Protein AF-A0A4P5UC62-F1 (afdb_monomer)

Structure (mmCIF, N/CA/C/O backbone):
data_AF-A0A4P5UC62-F1
#
_entry.id   AF-A0A4P5UC62-F1
#
loop_
_atom_site.group_PDB
_atom_site.id
_atom_site.type_symbol
_atom_site.label_atom_id
_atom_site.label_alt_id
_atom_site.label_comp_id
_atom_site.label_asym_id
_atom_site.label_entity_id
_atom_site.label_seq_id
_atom_site.pdbx_PDB_ins_code
_atom_site.Cartn_x
_atom_site.Cartn_y
_atom_site.Cartn_z
_atom_site.occupancy
_atom_site.B_iso_or_equiv
_atom_site.auth_seq_id
_atom_site.auth_comp_id
_atom_site.auth_asym_id
_atom_site.auth_atom_id
_atom_site.pdbx_PDB_model_num
ATOM 1 N N . MET A 1 1 ? 13.687 5.022 -3.974 1.00 58.12 1 MET A N 1
ATOM 2 C CA . MET A 1 1 ? 13.117 5.416 -2.678 1.00 58.12 1 MET A CA 1
ATOM 3 C C . MET A 1 1 ? 11.630 5.125 -2.526 1.00 58.12 1 MET A C 1
ATOM 5 O O . MET A 1 1 ? 11.238 4.944 -1.389 1.00 58.12 1 MET A O 1
ATOM 9 N N . GLN A 1 2 ? 10.800 5.050 -3.577 1.00 78.88 2 GLN A N 1
ATOM 10 C CA . GLN A 1 2 ? 9.339 4.917 -3.396 1.00 78.88 2 GLN A CA 1
ATOM 11 C C . GLN A 1 2 ? 8.922 3.698 -2.528 1.00 78.88 2 GLN A C 1
ATOM 13 O O . GLN A 1 2 ? 8.425 3.888 -1.423 1.00 78.88 2 GLN A O 1
ATOM 18 N N . HIS A 1 3 ? 9.217 2.459 -2.943 1.00 89.88 3 HIS A N 1
ATOM 19 C CA . HIS A 1 3 ? 8.937 1.266 -2.122 1.00 89.88 3 HIS A CA 1
ATOM 20 C C . HIS A 1 3 ? 9.873 1.129 -0.907 1.00 89.88 3 HIS A C 1
ATOM 22 O O . HIS A 1 3 ? 9.496 0.519 0.084 1.00 89.88 3 HIS A O 1
ATOM 28 N N . THR A 1 4 ? 11.064 1.740 -0.932 1.00 92.12 4 THR A N 1
ATOM 29 C CA . THR A 1 4 ? 11.951 1.825 0.245 1.00 92.12 4 THR A CA 1
ATOM 30 C C . THR A 1 4 ? 11.260 2.540 1.407 1.00 92.12 4 THR A C 1
ATOM 32 O O . THR A 1 4 ? 11.221 2.009 2.509 1.00 92.12 4 THR A O 1
ATOM 35 N N . GLY A 1 5 ? 10.630 3.691 1.144 1.00 95.12 5 GLY A N 1
ATOM 36 C CA . GLY A 1 5 ? 9.913 4.454 2.166 1.00 95.12 5 GLY A CA 1
ATOM 37 C C . GLY A 1 5 ? 8.706 3.707 2.737 1.00 95.12 5 GLY A C 1
ATOM 38 O O . GLY A 1 5 ? 8.419 3.841 3.925 1.00 95.12 5 GLY A O 1
ATOM 39 N N . LEU A 1 6 ? 8.034 2.877 1.928 1.00 96.12 6 LEU A N 1
ATOM 40 C CA . LEU A 1 6 ? 7.013 1.954 2.429 1.00 96.12 6 LEU A CA 1
ATOM 41 C C . LEU A 1 6 ? 7.619 0.973 3.436 1.00 96.12 6 LEU A C 1
ATOM 43 O O . LEU A 1 6 ? 7.113 0.886 4.552 1.00 96.12 6 LEU A O 1
ATOM 47 N N . MET A 1 7 ? 8.704 0.286 3.063 1.00 95.38 7 MET A N 1
ATOM 48 C CA . MET A 1 7 ? 9.367 -0.702 3.923 1.00 95.38 7 MET A CA 1
ATOM 49 C C . MET A 1 7 ? 9.830 -0.089 5.252 1.00 95.38 7 MET A C 1
ATOM 51 O O . MET A 1 7 ? 9.580 -0.664 6.310 1.00 95.38 7 MET A O 1
ATOM 55 N N . ASP A 1 8 ? 10.412 1.112 5.213 1.00 96.31 8 ASP A N 1
ATOM 56 C CA . ASP A 1 8 ? 10.834 1.845 6.414 1.00 96.31 8 ASP A CA 1
ATOM 57 C C . ASP A 1 8 ? 9.641 2.251 7.301 1.00 96.31 8 ASP A C 1
ATOM 59 O O . ASP A 1 8 ? 9.747 2.316 8.528 1.00 96.31 8 ASP A O 1
ATOM 63 N N . SER A 1 9 ? 8.473 2.485 6.697 1.00 97.00 9 SER A N 1
ATOM 64 C CA . SER A 1 9 ? 7.259 2.906 7.403 1.00 97.00 9 SER A CA 1
ATOM 65 C C . SER A 1 9 ? 6.455 1.747 8.001 1.00 97.00 9 SER A C 1
ATOM 67 O O . SER A 1 9 ? 5.539 1.999 8.786 1.00 97.00 9 SER A O 1
ATOM 69 N N . LEU A 1 10 ? 6.770 0.483 7.686 1.00 97.12 10 LEU A N 1
ATOM 70 C CA . LEU A 1 10 ? 5.934 -0.669 8.064 1.00 97.12 10 LEU A CA 1
ATOM 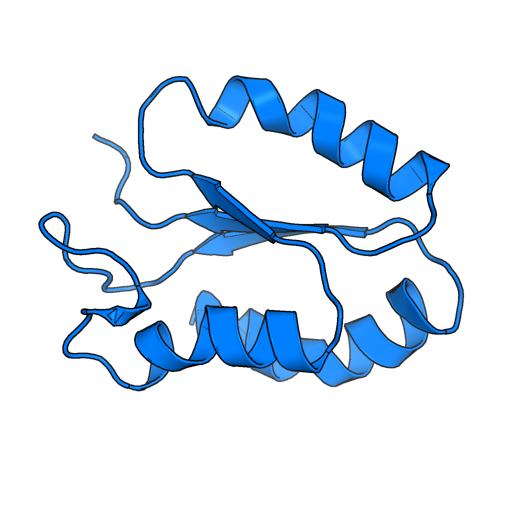71 C C . LEU A 1 10 ? 5.732 -0.803 9.575 1.00 97.12 10 LEU A C 1
ATOM 73 O O . LEU A 1 10 ? 4.623 -1.092 10.020 1.00 97.12 10 LEU A O 1
ATOM 77 N N . ASN A 1 11 ? 6.756 -0.532 10.388 1.00 97.31 11 ASN A N 1
ATOM 78 C CA . ASN A 1 11 ? 6.592 -0.570 11.843 1.00 97.31 11 ASN A CA 1
ATOM 79 C C . ASN A 1 11 ? 5.639 0.530 12.351 1.00 97.31 11 ASN A C 1
ATOM 81 O O . ASN A 1 11 ? 4.877 0.302 13.290 1.00 97.31 11 ASN A O 1
ATOM 85 N N . CYS A 1 12 ? 5.647 1.705 11.714 1.00 97.44 12 CYS A N 1
ATOM 86 C CA . CYS A 1 12 ? 4.700 2.776 12.020 1.00 97.44 12 CYS A CA 1
ATOM 87 C C . CYS A 1 12 ? 3.278 2.388 11.592 1.00 97.44 12 CYS A C 1
ATOM 89 O O . CYS A 1 12 ? 2.343 2.544 12.371 1.00 97.44 12 CYS A O 1
ATOM 91 N N . ILE A 1 13 ? 3.114 1.804 10.400 1.00 97.50 13 ILE A N 1
ATOM 92 C CA . ILE A 1 13 ? 1.816 1.324 9.901 1.00 97.50 13 ILE A CA 1
ATOM 93 C C . ILE A 1 13 ? 1.251 0.232 10.820 1.00 97.50 13 ILE A C 1
ATOM 95 O O . ILE A 1 13 ? 0.076 0.293 11.177 1.00 97.50 13 ILE A O 1
ATOM 99 N N . ARG A 1 14 ? 2.083 -0.712 11.281 1.00 97.00 14 ARG A N 1
ATOM 100 C CA . ARG A 1 14 ? 1.697 -1.710 12.292 1.00 97.00 14 ARG A CA 1
ATOM 101 C C . ARG A 1 14 ? 1.150 -1.036 13.558 1.00 97.00 14 ARG A C 1
ATOM 103 O O . ARG A 1 14 ? 0.045 -1.349 13.977 1.00 97.00 14 ARG A O 1
ATOM 110 N N . GLY A 1 15 ? 1.887 -0.099 14.154 1.00 97.75 15 GLY A N 1
ATOM 111 C CA . GLY A 1 15 ? 1.445 0.543 15.398 1.00 97.75 15 GLY A CA 1
ATOM 112 C C . GLY A 1 15 ? 0.213 1.437 15.217 1.00 97.75 15 GLY A C 1
ATOM 113 O O . GLY A 1 15 ? -0.763 1.335 15.951 1.00 97.75 15 GLY A O 1
ATOM 114 N N . VAL A 1 16 ? 0.235 2.319 14.221 1.00 97.12 16 VAL A N 1
ATOM 115 C CA . VAL A 1 16 ? -0.783 3.366 14.073 1.00 97.12 16 VAL A CA 1
ATOM 116 C C . VAL A 1 16 ? -2.008 2.866 13.313 1.00 97.12 16 VAL A C 1
ATOM 118 O O . VAL A 1 16 ? -3.132 3.059 13.763 1.00 97.12 16 VAL A O 1
ATOM 121 N N . ALA A 1 17 ? -1.820 2.230 12.158 1.00 97.00 17 ALA A N 1
ATOM 122 C CA . ALA A 1 17 ? -2.942 1.844 11.306 1.00 97.00 17 ALA A CA 1
ATOM 123 C C . ALA A 1 17 ? -3.556 0.500 11.706 1.00 97.00 17 ALA A C 1
ATOM 125 O O . ALA A 1 17 ? -4.773 0.350 11.649 1.00 97.00 17 ALA A O 1
ATOM 126 N N . MET A 1 18 ? -2.736 -0.469 12.126 1.00 96.06 18 MET A N 1
ATOM 127 C CA . MET A 1 18 ? -3.229 -1.805 12.479 1.00 96.06 18 MET A CA 1
ATOM 128 C C . MET A 1 18 ? -3.656 -1.903 13.947 1.00 96.06 18 MET A C 1
ATOM 130 O O . MET A 1 18 ? -4.753 -2.380 14.218 1.00 96.06 18 MET A O 1
ATOM 134 N N . GLU A 1 19 ? -2.813 -1.470 14.889 1.00 97.00 19 GLU A N 1
ATOM 135 C CA . GLU A 1 19 ? -3.078 -1.626 16.331 1.00 97.00 19 GLU A CA 1
ATOM 136 C C . GLU A 1 19 ? -3.949 -0.504 16.902 1.00 97.00 19 GLU A C 1
ATOM 138 O O . GLU A 1 19 ? -4.831 -0.772 17.713 1.00 97.00 19 GLU A O 1
ATOM 143 N N . TYR A 1 20 ? -3.748 0.745 16.469 1.00 97.56 20 TYR A N 1
ATOM 144 C CA . TYR A 1 20 ? -4.576 1.884 16.897 1.00 97.56 20 TYR A CA 1
ATOM 145 C C . TYR A 1 20 ? -5.773 2.158 15.983 1.00 97.56 20 TYR A C 1
ATOM 147 O O . TYR A 1 20 ? -6.462 3.163 16.164 1.00 97.56 20 TYR A O 1
ATOM 155 N N . GLU A 1 21 ? -6.038 1.262 15.029 1.00 97.44 21 GLU A N 1
ATOM 156 C CA . GLU A 1 21 ? -7.207 1.322 14.148 1.00 97.44 21 GLU A CA 1
ATOM 157 C C . GLU A 1 21 ? -7.333 2.683 13.432 1.00 97.44 21 GLU A C 1
ATOM 159 O O . GLU A 1 21 ? -8.401 3.305 13.363 1.00 97.44 21 GLU A O 1
ATOM 164 N N . PHE A 1 22 ? -6.216 3.198 12.916 1.00 97.38 22 PHE A N 1
ATOM 165 C CA . PHE A 1 22 ? -6.228 4.385 12.073 1.00 97.38 22 PHE A CA 1
ATOM 166 C C . PHE A 1 22 ? -6.459 3.992 10.610 1.00 97.38 22 PHE A C 1
ATOM 168 O O . PHE A 1 22 ? -5.643 3.305 9.996 1.00 97.38 22 PHE A O 1
ATOM 175 N N . GLY A 1 23 ? -7.562 4.466 10.027 1.00 96.88 23 GLY A N 1
ATOM 176 C CA . GLY A 1 23 ? -7.891 4.237 8.619 1.00 96.88 23 GLY A CA 1
ATOM 177 C C . GLY A 1 23 ? -6.939 4.962 7.666 1.00 96.88 23 GLY A C 1
ATOM 178 O O . GLY A 1 23 ? -7.203 6.097 7.266 1.00 96.88 23 GLY A O 1
ATOM 179 N N . LEU A 1 24 ? -5.836 4.301 7.316 1.00 97.38 24 LEU A N 1
ATOM 180 C CA . LEU A 1 24 ? -4.803 4.789 6.407 1.00 97.38 24 LEU A CA 1
ATOM 181 C C . LEU A 1 24 ? -5.104 4.360 4.967 1.00 97.38 24 LEU A C 1
ATOM 183 O O . LEU A 1 24 ? -5.275 3.180 4.697 1.00 97.38 24 LEU A O 1
ATOM 187 N N . CYS A 1 25 ? -5.064 5.294 4.023 1.00 97.81 25 CYS A N 1
ATOM 188 C CA . CYS A 1 25 ? -4.983 4.978 2.599 1.00 97.81 25 CYS A CA 1
ATOM 189 C C . CYS A 1 25 ? -3.696 5.594 2.052 1.00 97.81 25 CYS A C 1
ATOM 191 O O . CYS A 1 25 ? -3.521 6.811 2.130 1.00 97.81 25 CYS A O 1
ATOM 193 N N . ALA A 1 26 ? -2.794 4.767 1.529 1.00 96.94 26 ALA A N 1
ATOM 194 C CA . ALA A 1 26 ? -1.505 5.207 1.003 1.00 96.94 26 ALA A CA 1
ATOM 195 C C . ALA A 1 26 ? -1.342 4.818 -0.470 1.00 96.94 26 ALA A C 1
ATOM 197 O O . ALA A 1 26 ? -1.923 3.841 -0.934 1.00 96.94 26 ALA A O 1
ATOM 198 N N . ILE A 1 27 ? -0.531 5.583 -1.198 1.00 96.56 27 ILE A N 1
ATOM 199 C CA . ILE A 1 27 ? -0.164 5.315 -2.591 1.00 96.56 27 ILE A CA 1
ATOM 200 C C . ILE A 1 27 ? 1.360 5.252 -2.648 1.00 96.56 27 ILE A C 1
ATOM 202 O O . ILE A 1 27 ? 2.036 6.181 -2.208 1.00 96.56 27 ILE A O 1
ATOM 206 N N . VAL A 1 28 ? 1.900 4.154 -3.166 1.00 96.38 28 VAL A N 1
ATOM 207 C CA . VAL A 1 28 ? 3.334 3.858 -3.159 1.00 96.38 28 VAL A CA 1
ATOM 208 C C . VAL A 1 28 ? 3.784 3.493 -4.565 1.00 96.38 28 VAL A C 1
ATOM 210 O O . VAL A 1 28 ? 3.264 2.563 -5.173 1.00 96.38 28 VAL A O 1
ATOM 213 N N . GLY A 1 29 ? 4.790 4.190 -5.087 1.00 94.56 29 GLY A N 1
ATOM 214 C CA . GLY A 1 29 ? 5.410 3.819 -6.353 1.00 94.56 29 GLY A CA 1
ATOM 215 C C . GLY A 1 29 ? 6.308 2.588 -6.250 1.00 94.56 29 GLY A C 1
ATOM 216 O O . GLY A 1 29 ? 7.164 2.470 -5.369 1.00 94.56 29 GLY A O 1
ATOM 217 N N . LEU A 1 30 ? 6.221 1.697 -7.230 1.00 94.19 30 LEU A N 1
ATOM 218 C CA . LEU A 1 30 ? 7.221 0.654 -7.427 1.00 94.19 30 LEU A CA 1
ATOM 219 C C . LEU A 1 30 ? 8.324 1.196 -8.339 1.00 94.19 30 LEU A C 1
ATOM 221 O O . LEU A 1 30 ? 8.371 0.933 -9.535 1.00 94.19 30 LEU A O 1
ATOM 225 N N . GLN A 1 31 ? 9.205 2.032 -7.776 1.00 87.75 31 GLN A N 1
ATOM 226 C CA . GLN A 1 31 ? 10.266 2.671 -8.559 1.00 87.75 31 GLN A CA 1
ATOM 227 C C . GLN A 1 31 ? 11.121 1.642 -9.307 1.00 87.75 31 GLN A C 1
ATOM 229 O O . GLN A 1 31 ? 11.702 0.743 -8.699 1.00 87.75 31 GLN A O 1
ATOM 234 N N . GLY A 1 32 ? 11.250 1.856 -10.615 1.00 86.00 32 GLY A N 1
ATOM 235 C CA . GLY A 1 32 ? 11.998 0.975 -11.498 1.00 86.00 32 GLY A CA 1
ATOM 236 C C . GLY A 1 32 ? 11.215 -0.257 -11.940 1.00 86.00 32 GLY A C 1
ATOM 237 O O . GLY A 1 32 ? 11.831 -1.126 -12.539 1.00 86.00 32 GLY A O 1
ATOM 238 N N . MET A 1 33 ? 9.913 -0.358 -11.670 1.00 92.00 33 MET A N 1
ATOM 239 C CA . MET A 1 33 ? 9.081 -1.437 -12.201 1.00 92.00 33 MET A CA 1
ATOM 240 C C . MET A 1 33 ? 9.126 -1.469 -13.734 1.00 92.00 33 MET A C 1
ATOM 242 O O . MET A 1 33 ? 9.018 -0.431 -14.392 1.00 92.00 33 MET A O 1
ATOM 246 N N . GLU A 1 34 ? 9.320 -2.661 -14.291 1.00 92.12 34 GLU A N 1
ATOM 247 C CA . GLU A 1 34 ? 9.299 -2.909 -15.729 1.00 92.12 34 GLU A CA 1
ATOM 248 C C . GLU A 1 34 ? 7.865 -2.770 -16.288 1.00 92.12 34 GLU A C 1
ATOM 250 O O . GLU A 1 34 ? 6.922 -3.278 -15.680 1.00 92.12 34 GLU A O 1
ATOM 255 N N . PRO A 1 35 ? 7.652 -2.096 -17.435 1.00 87.75 35 PRO A N 1
ATOM 256 C CA . PRO A 1 35 ? 6.305 -1.819 -17.946 1.00 87.75 35 PRO A CA 1
ATOM 257 C C . PRO A 1 35 ? 5.573 -3.065 -18.476 1.00 87.75 35 PRO A C 1
ATOM 259 O O . PRO A 1 35 ? 4.339 -3.079 -18.528 1.00 87.75 35 PRO A O 1
ATOM 262 N N . ASP A 1 36 ? 6.316 -4.095 -18.880 1.00 89.44 36 ASP A N 1
ATOM 263 C CA . ASP A 1 36 ? 5.848 -5.321 -19.535 1.00 89.44 36 ASP A CA 1
ATOM 264 C C . ASP A 1 36 ? 5.545 -6.473 -18.566 1.00 89.44 36 ASP A C 1
ATOM 266 O O . ASP A 1 36 ? 5.125 -7.540 -19.007 1.00 89.44 36 ASP A O 1
ATOM 270 N N . ARG A 1 37 ? 5.735 -6.273 -17.257 1.00 91.56 37 ARG A N 1
ATOM 271 C CA . ARG A 1 37 ? 5.604 -7.333 -16.247 1.00 91.56 37 ARG A CA 1
ATOM 272 C C . ARG A 1 37 ? 4.781 -6.888 -15.048 1.00 91.56 37 ARG A C 1
ATOM 274 O O . ARG A 1 37 ? 4.522 -5.700 -14.857 1.00 91.56 37 ARG A O 1
ATOM 281 N N . LEU A 1 38 ? 4.381 -7.848 -14.217 1.00 92.25 38 LEU A N 1
ATOM 282 C CA . LEU A 1 38 ? 3.756 -7.589 -12.919 1.00 92.25 38 LEU A CA 1
ATOM 283 C C . LEU A 1 38 ? 4.788 -7.661 -11.782 1.00 92.25 38 LEU A C 1
ATOM 285 O O . LEU A 1 38 ? 5.829 -8.297 -11.950 1.00 92.25 38 LEU A O 1
ATOM 289 N N . PRO A 1 39 ? 4.537 -7.030 -10.615 1.00 94.12 39 PRO A N 1
ATOM 290 C CA . PRO A 1 39 ? 5.523 -6.955 -9.533 1.00 94.12 39 PRO A CA 1
ATOM 291 C C . PRO A 1 39 ? 6.166 -8.298 -9.133 1.00 94.12 39 PRO A C 1
ATOM 293 O O . PRO A 1 39 ? 7.388 -8.315 -8.970 1.00 94.12 39 PRO A O 1
ATOM 296 N N . PRO A 1 40 ? 5.435 -9.434 -9.059 1.00 94.62 40 PRO A N 1
ATOM 297 C CA . PRO A 1 40 ? 6.031 -10.741 -8.752 1.00 94.62 40 PRO A CA 1
ATOM 298 C C . PRO A 1 40 ? 7.033 -11.257 -9.800 1.00 94.62 40 PRO A C 1
ATOM 300 O O . PRO A 1 40 ? 7.895 -12.070 -9.476 1.00 94.62 40 PRO A O 1
ATOM 303 N N . GLU A 1 41 ? 6.941 -10.777 -11.042 1.00 95.00 41 GLU A N 1
ATOM 304 C CA . GLU A 1 41 ? 7.769 -11.176 -12.190 1.00 95.00 41 GLU A CA 1
ATOM 305 C C . GLU A 1 41 ? 8.919 -10.190 -12.468 1.00 95.00 41 GLU A C 1
ATOM 307 O O . GLU A 1 41 ? 9.693 -10.374 -13.411 1.00 95.00 41 GLU A O 1
ATOM 312 N N . SER A 1 42 ? 9.033 -9.123 -11.671 1.00 94.31 42 SER A N 1
ATOM 313 C CA . SER A 1 42 ? 10.112 -8.142 -11.806 1.00 94.31 42 SER A CA 1
ATOM 314 C C . SER A 1 42 ? 11.474 -8.797 -11.573 1.00 94.31 42 SER A C 1
ATOM 316 O O . SER A 1 42 ? 11.636 -9.611 -10.662 1.00 94.31 42 SER A O 1
ATOM 318 N N . ASP A 1 43 ? 12.505 -8.387 -12.314 1.00 93.69 43 ASP A N 1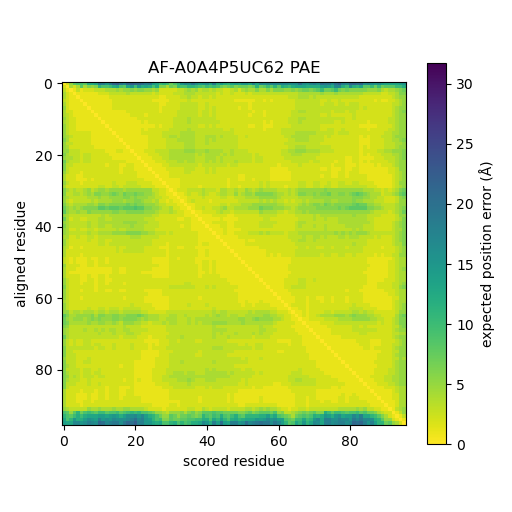
ATOM 319 C CA . ASP A 1 43 ? 13.881 -8.844 -12.069 1.00 93.69 43 ASP A CA 1
ATOM 320 C C . ASP A 1 43 ? 14.447 -8.244 -10.764 1.00 93.69 43 ASP A C 1
ATOM 322 O O . ASP A 1 43 ? 15.379 -8.782 -10.151 1.00 93.69 43 ASP A O 1
ATOM 326 N N . LYS A 1 44 ? 13.822 -7.173 -10.259 1.00 92.81 44 LYS A N 1
ATOM 327 C CA . LYS A 1 44 ? 14.221 -6.465 -9.042 1.00 92.81 44 LYS A CA 1
ATOM 328 C C . LYS A 1 44 ? 13.639 -7.128 -7.798 1.00 92.81 44 LYS A C 1
ATOM 330 O O . LYS A 1 44 ? 12.442 -7.057 -7.533 1.00 92.81 44 LYS A O 1
ATOM 335 N N . TYR A 1 45 ? 14.516 -7.681 -6.960 1.00 93.00 45 TYR A N 1
ATOM 336 C CA . TYR A 1 45 ? 14.137 -8.279 -5.673 1.00 93.00 45 TYR A CA 1
ATOM 337 C C . TYR A 1 45 ? 13.264 -7.349 -4.816 1.00 93.00 45 TYR A C 1
ATOM 339 O O . TYR A 1 45 ? 12.214 -7.768 -4.343 1.00 93.00 45 TYR A O 1
ATOM 347 N N . GLY A 1 46 ? 13.662 -6.079 -4.679 1.00 92.62 46 GLY A N 1
ATOM 348 C CA . GLY A 1 46 ? 12.940 -5.099 -3.861 1.00 92.62 46 GLY A CA 1
ATOM 349 C C . GLY A 1 46 ? 11.509 -4.822 -4.325 1.00 92.62 46 GLY A C 1
ATOM 350 O O . GLY A 1 46 ? 10.689 -4.431 -3.507 1.00 92.62 46 GLY A O 1
ATOM 351 N N . VAL A 1 47 ? 11.199 -5.063 -5.602 1.00 95.00 47 VAL A N 1
ATOM 352 C CA . VAL A 1 47 ? 9.843 -4.949 -6.152 1.00 95.00 47 VAL A CA 1
ATOM 353 C C . VAL A 1 47 ? 9.048 -6.230 -5.898 1.00 95.00 47 VAL A C 1
ATOM 355 O O . VAL A 1 47 ? 7.927 -6.155 -5.398 1.00 95.00 47 VAL A O 1
ATOM 358 N N . ARG A 1 48 ? 9.645 -7.403 -6.164 1.00 95.62 48 ARG A N 1
ATOM 359 C CA . ARG A 1 48 ? 8.982 -8.709 -5.989 1.00 95.62 48 ARG A CA 1
ATOM 360 C C . ARG A 1 48 ? 8.467 -8.950 -4.575 1.00 95.62 48 ARG A C 1
ATOM 362 O O . ARG A 1 48 ? 7.467 -9.637 -4.406 1.00 95.62 48 ARG A O 1
ATOM 369 N N . ILE A 1 49 ? 9.160 -8.428 -3.565 1.00 96.12 49 ILE A N 1
ATOM 370 C CA . ILE A 1 49 ? 8.815 -8.683 -2.163 1.00 96.12 49 ILE A CA 1
AT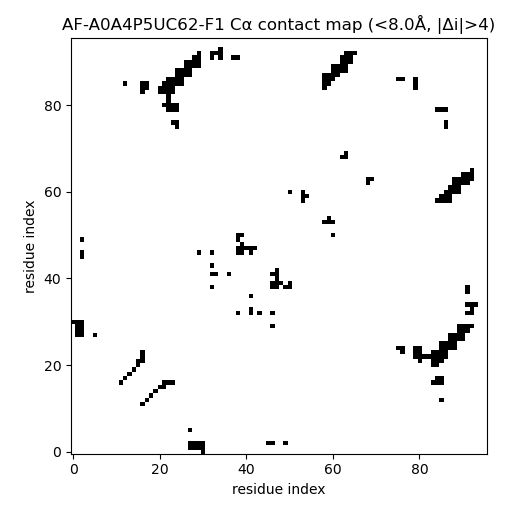OM 371 C C . ILE A 1 49 ? 7.710 -7.781 -1.615 1.00 96.12 49 ILE A C 1
ATOM 373 O O . ILE A 1 49 ? 7.206 -8.076 -0.538 1.00 96.12 49 ILE A O 1
ATOM 377 N N . VAL A 1 50 ? 7.329 -6.699 -2.307 1.00 97.00 50 VAL A N 1
ATOM 378 C CA . VAL A 1 50 ? 6.393 -5.712 -1.741 1.00 97.00 50 VAL A CA 1
ATOM 379 C C . VAL A 1 50 ? 5.037 -6.346 -1.445 1.00 97.00 50 VAL A C 1
ATOM 381 O O . VAL A 1 50 ? 4.591 -6.296 -0.305 1.00 97.00 50 VAL A O 1
ATOM 384 N N 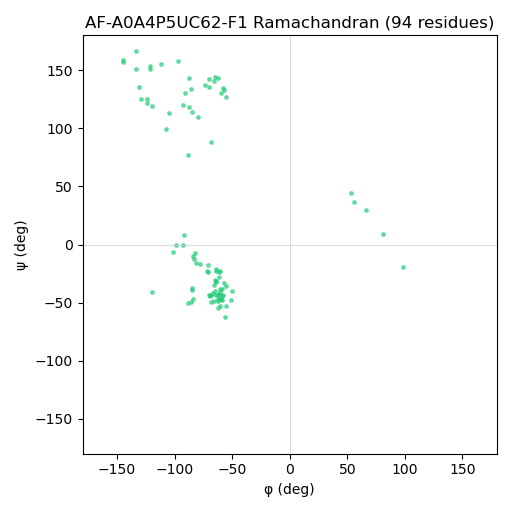. GLU A 1 51 ? 4.409 -6.982 -2.434 1.00 97.69 51 GLU A N 1
ATOM 385 C CA . GLU A 1 51 ? 3.096 -7.620 -2.254 1.00 97.69 51 GLU A CA 1
ATOM 386 C C . GLU A 1 51 ? 3.141 -8.756 -1.219 1.00 97.69 51 GLU A C 1
ATOM 388 O O . GLU A 1 51 ? 2.360 -8.688 -0.274 1.00 97.69 51 GLU A O 1
ATOM 393 N N . PRO A 1 52 ? 4.104 -9.708 -1.267 1.00 97.81 52 PRO A N 1
ATOM 394 C C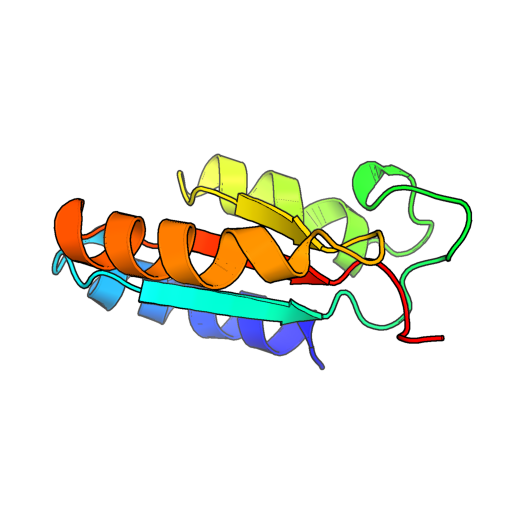A . PRO A 1 52 ? 4.240 -10.720 -0.219 1.00 97.81 52 PRO A CA 1
ATOM 395 C C . PRO A 1 52 ? 4.389 -10.158 1.199 1.00 97.81 52 PRO A C 1
ATOM 397 O O . PRO A 1 52 ? 3.897 -10.756 2.154 1.00 97.81 52 PRO A O 1
ATOM 400 N N . VAL A 1 53 ? 5.080 -9.027 1.367 1.00 97.88 53 VAL A N 1
ATOM 401 C CA . VAL A 1 53 ? 5.223 -8.382 2.679 1.00 97.88 53 VAL A CA 1
ATOM 402 C C . VAL A 1 53 ? 3.900 -7.772 3.137 1.00 97.88 53 VAL A C 1
ATOM 404 O O . VAL A 1 53 ? 3.538 -7.938 4.301 1.00 97.88 53 VAL A O 1
ATOM 407 N N . LEU A 1 54 ? 3.167 -7.097 2.246 1.00 98.00 54 LEU A N 1
ATOM 408 C CA . LEU A 1 54 ? 1.840 -6.561 2.566 1.00 98.00 54 LEU A CA 1
ATOM 409 C C . LEU A 1 54 ? 0.859 -7.682 2.928 1.00 98.00 54 LEU A C 1
ATOM 411 O O . LEU A 1 54 ? 0.180 -7.577 3.951 1.00 98.00 54 LEU A O 1
ATOM 415 N N . ASP A 1 55 ? 0.871 -8.781 2.170 1.00 98.19 55 ASP A N 1
ATOM 416 C CA . ASP A 1 55 ? 0.070 -9.977 2.440 1.00 98.19 55 ASP A CA 1
ATOM 417 C C . ASP A 1 55 ? 0.410 -10.572 3.814 1.00 98.19 55 ASP A C 1
ATOM 419 O O . ASP A 1 55 ? -0.481 -10.842 4.620 1.00 98.19 55 ASP A O 1
ATOM 423 N N . ALA A 1 56 ? 1.702 -10.718 4.129 1.00 97.81 56 ALA A N 1
ATOM 424 C CA . ALA A 1 56 ? 2.158 -11.233 5.420 1.00 97.81 56 ALA A CA 1
ATOM 425 C C . ALA A 1 56 ? 1.774 -10.323 6.599 1.00 97.81 56 ALA A C 1
ATOM 427 O O . ALA A 1 56 ? 1.545 -10.808 7.707 1.00 97.81 56 ALA A O 1
ATOM 428 N N . MET A 1 57 ? 1.690 -9.010 6.375 1.00 97.12 57 MET A N 1
ATOM 429 C CA . MET A 1 57 ? 1.218 -8.048 7.371 1.00 97.12 57 MET A CA 1
ATOM 430 C C . MET A 1 57 ? -0.310 -7.955 7.451 1.00 97.12 57 MET A C 1
ATOM 432 O O . MET A 1 57 ? -0.817 -7.275 8.342 1.00 97.12 57 MET A O 1
ATOM 436 N N . GLY A 1 58 ? -1.048 -8.614 6.552 1.00 96.50 58 GLY A N 1
ATOM 437 C CA . GLY A 1 58 ? -2.503 -8.502 6.462 1.00 96.50 58 GLY A CA 1
ATOM 438 C C . GLY A 1 58 ? -2.975 -7.110 6.033 1.00 96.50 58 GLY A C 1
ATOM 439 O O . GLY A 1 58 ? -4.044 -6.673 6.456 1.00 96.50 58 GLY A O 1
ATOM 440 N N . ILE A 1 59 ? -2.165 -6.393 5.249 1.00 97.81 59 ILE A N 1
ATOM 441 C CA . ILE A 1 59 ? -2.503 -5.075 4.706 1.00 97.81 59 ILE A CA 1
ATOM 442 C C . ILE A 1 59 ? -3.122 -5.272 3.324 1.00 97.81 59 ILE A C 1
ATOM 444 O O . ILE A 1 59 ? -2.469 -5.787 2.419 1.00 97.81 59 ILE A O 1
ATOM 448 N N . GLU A 1 60 ? -4.364 -4.825 3.148 1.00 97.56 60 GLU A N 1
ATOM 449 C CA . GLU A 1 60 ? -5.022 -4.865 1.844 1.00 97.56 60 GLU A CA 1
ATOM 450 C C . GLU A 1 60 ? -4.319 -3.943 0.844 1.00 97.56 60 GLU A C 1
ATOM 452 O O . GLU A 1 60 ? -3.903 -2.824 1.172 1.00 97.56 60 GLU A O 1
ATOM 457 N N . HIS A 1 61 ? -4.200 -4.404 -0.400 1.00 97.88 61 HIS A N 1
ATOM 458 C CA . HIS A 1 61 ? -3.556 -3.637 -1.456 1.00 97.88 61 HIS A CA 1
ATOM 459 C C . HIS A 1 61 ? -4.194 -3.848 -2.823 1.00 97.88 61 HIS A C 1
ATOM 461 O O . HIS A 1 61 ? -4.893 -4.827 -3.083 1.00 97.88 61 HIS A O 1
ATOM 467 N N . ALA A 1 62 ? -3.959 -2.884 -3.707 1.00 97.00 62 ALA A N 1
ATOM 468 C CA . ALA A 1 62 ? -4.304 -2.984 -5.115 1.00 97.00 62 ALA A CA 1
ATOM 469 C C . ALA A 1 62 ? -3.262 -2.279 -5.976 1.00 97.00 62 ALA A C 1
ATOM 471 O O . ALA A 1 62 ? -2.575 -1.358 -5.540 1.00 97.00 62 ALA A O 1
ATOM 472 N N . ARG A 1 63 ? -3.177 -2.681 -7.240 1.00 95.50 63 ARG A N 1
ATOM 473 C CA . ARG A 1 63 ? -2.302 -2.042 -8.220 1.00 95.50 63 ARG A CA 1
ATOM 474 C C . ARG A 1 63 ? -3.014 -0.867 -8.888 1.00 95.50 63 ARG A C 1
ATOM 476 O O . ARG A 1 63 ? -4.210 -0.948 -9.159 1.00 95.50 63 ARG A O 1
ATOM 483 N N . LEU A 1 64 ? -2.256 0.191 -9.155 1.00 93.75 64 LEU A N 1
ATOM 484 C CA . LEU A 1 64 ? -2.575 1.251 -10.108 1.00 93.75 64 LEU A CA 1
ATOM 485 C C . LEU A 1 64 ? -1.641 1.046 -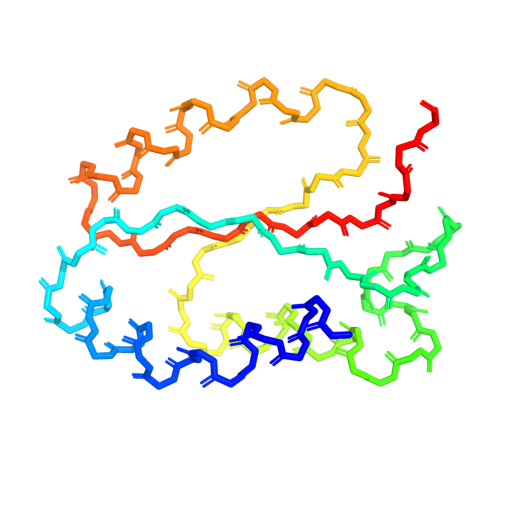11.306 1.00 93.75 64 LEU A C 1
ATOM 487 O O . LEU A 1 64 ? -0.448 1.365 -11.238 1.00 93.75 64 LEU A O 1
ATOM 491 N N . THR A 1 65 ? -2.158 0.425 -12.363 1.00 90.19 65 THR A N 1
ATOM 492 C CA . THR A 1 65 ? -1.381 -0.012 -13.533 1.00 90.19 65 THR A CA 1
ATOM 493 C C . THR A 1 65 ? -1.866 0.654 -14.812 1.00 90.19 65 THR A C 1
ATOM 495 O O . THR A 1 65 ? -1.052 1.011 -15.662 1.00 90.19 65 THR A O 1
ATOM 498 N N . LEU A 1 66 ? -3.178 0.789 -14.971 1.00 89.38 66 LEU A N 1
ATOM 499 C CA . LEU A 1 66 ? -3.821 1.312 -16.167 1.00 89.38 66 LEU A CA 1
ATOM 500 C C . LEU A 1 66 ? -4.475 2.660 -15.869 1.00 89.38 66 LEU A C 1
ATOM 502 O O . LEU A 1 66 ? -4.865 2.952 -14.739 1.00 89.38 66 LEU A O 1
ATOM 506 N N . ARG A 1 67 ? -4.635 3.474 -16.916 1.00 88.31 67 ARG A N 1
ATOM 507 C CA . ARG A 1 67 ? -5.492 4.661 -16.856 1.00 88.31 67 ARG A CA 1
ATOM 508 C C . ARG A 1 67 ? -6.913 4.235 -16.473 1.00 88.31 67 ARG A C 1
ATOM 510 O O . ARG A 1 67 ? -7.438 3.288 -17.055 1.00 88.31 67 ARG A O 1
ATOM 517 N N . GLY A 1 68 ? -7.522 4.954 -15.540 1.00 91.75 68 GLY A N 1
ATOM 518 C CA . GLY A 1 68 ? -8.835 4.655 -14.975 1.00 91.75 68 GLY A CA 1
ATOM 519 C C . GLY A 1 68 ? -8.767 3.921 -13.634 1.00 91.75 68 GLY A C 1
ATOM 520 O O . GLY A 1 68 ? -9.722 3.993 -12.864 1.00 91.75 68 GLY A O 1
ATOM 521 N N . ASP A 1 69 ? -7.643 3.285 -13.279 1.00 93.38 69 ASP A N 1
ATOM 522 C CA . ASP A 1 69 ? -7.497 2.669 -11.953 1.00 93.38 69 ASP A CA 1
ATOM 523 C C . ASP A 1 69 ? -7.604 3.716 -10.826 1.00 93.38 69 ASP A C 1
ATOM 525 O O . ASP A 1 69 ? -8.047 3.399 -9.718 1.00 93.38 69 ASP A O 1
ATOM 529 N N . GLU A 1 70 ? -7.247 4.976 -11.106 1.00 93.06 70 GLU A N 1
ATOM 530 C CA . GLU A 1 70 ? -7.356 6.098 -10.174 1.00 93.06 70 GLU A CA 1
ATOM 531 C C . GLU A 1 70 ? -8.794 6.381 -9.714 1.00 93.06 70 GLU A C 1
ATOM 533 O O . GLU A 1 70 ? -8.990 6.920 -8.622 1.00 93.06 70 GLU A O 1
ATOM 538 N N . GLU A 1 71 ? -9.806 5.963 -10.482 1.00 95.81 71 GLU A N 1
ATOM 539 C CA . GLU A 1 71 ? -11.222 6.123 -10.125 1.00 95.81 71 GLU A CA 1
ATOM 540 C C . GLU A 1 71 ? -11.594 5.337 -8.858 1.00 95.81 71 GLU A C 1
ATOM 542 O O . GLU A 1 71 ? -12.553 5.679 -8.167 1.00 95.81 71 GLU A O 1
ATOM 547 N N . ARG A 1 72 ? -10.797 4.322 -8.497 1.00 95.50 72 ARG A N 1
ATOM 548 C CA . ARG A 1 72 ? -10.981 3.501 -7.290 1.00 95.50 72 ARG A CA 1
ATOM 549 C C . ARG A 1 72 ? -10.438 4.163 -6.021 1.00 95.50 72 ARG A C 1
ATOM 551 O O . ARG A 1 72 ? -10.764 3.725 -4.916 1.00 95.50 72 ARG A O 1
ATOM 558 N N . ILE A 1 73 ? -9.605 5.200 -6.145 1.00 96.75 73 ILE A N 1
ATOM 559 C CA . ILE A 1 73 ? -8.931 5.837 -5.002 1.00 96.75 73 ILE A CA 1
ATOM 560 C C . ILE A 1 73 ? -9.933 6.452 -4.008 1.00 96.75 73 ILE A C 1
ATOM 562 O O . ILE A 1 73 ? -9.787 6.197 -2.809 1.00 96.75 73 ILE A O 1
ATOM 566 N N . PRO A 1 74 ? -10.960 7.224 -4.431 1.00 97.88 74 PRO A N 1
ATOM 567 C CA . PRO A 1 74 ? -11.921 7.806 -3.495 1.00 97.88 74 PRO A CA 1
ATOM 568 C C . PRO A 1 74 ? -12.680 6.752 -2.683 1.00 97.88 74 PRO A C 1
ATOM 570 O O . PRO A 1 74 ? -12.861 6.925 -1.478 1.00 97.88 74 PRO A O 1
ATOM 573 N N . GLU A 1 75 ? -13.092 5.653 -3.319 1.00 97.38 75 GLU A N 1
ATOM 574 C CA . GLU A 1 75 ? -13.795 4.557 -2.647 1.00 97.38 75 GLU A CA 1
ATOM 575 C C . GLU A 1 75 ? -12.888 3.858 -1.629 1.00 97.38 75 GLU A C 1
ATOM 577 O O . GLU A 1 75 ? -13.263 3.723 -0.463 1.00 97.38 75 GLU A O 1
ATOM 582 N N . ALA A 1 76 ? -11.667 3.494 -2.028 1.00 97.69 76 ALA A N 1
ATOM 583 C CA . ALA A 1 76 ? -10.696 2.866 -1.137 1.00 97.69 76 ALA A CA 1
ATOM 584 C C . ALA A 1 76 ? -10.335 3.762 0.060 1.00 97.69 76 ALA A C 1
ATOM 586 O O . ALA A 1 76 ? -10.251 3.277 1.188 1.00 97.69 76 ALA A O 1
ATOM 587 N N . PHE A 1 77 ? -10.208 5.078 -0.142 1.00 97.75 77 PHE A N 1
ATOM 588 C CA . PHE A 1 77 ? -9.997 6.031 0.950 1.00 97.75 77 PHE A CA 1
ATOM 589 C C . PHE A 1 77 ? -11.155 6.022 1.956 1.00 97.75 77 PHE A C 1
ATOM 591 O O . PHE A 1 77 ? -10.930 5.957 3.169 1.00 97.75 77 PHE A O 1
ATOM 598 N N . GLN A 1 78 ? -12.402 6.066 1.476 1.00 98.19 78 GLN A N 1
ATOM 599 C CA . GLN A 1 78 ? -13.568 5.999 2.362 1.00 98.19 78 GLN A CA 1
ATOM 600 C C . GLN A 1 78 ? -13.647 4.652 3.081 1.00 98.19 78 GLN A C 1
ATOM 602 O O . GLN A 1 78 ? -13.940 4.613 4.279 1.00 98.19 78 GLN A O 1
ATOM 607 N N . GLN A 1 79 ? -13.340 3.557 2.386 1.00 97.69 79 GLN A N 1
ATOM 608 C CA . GLN A 1 79 ? -13.363 2.220 2.959 1.00 97.69 79 GLN A CA 1
ATOM 609 C C . GLN A 1 79 ? -12.279 2.032 4.024 1.00 97.69 79 GLN A C 1
ATOM 611 O O . GLN A 1 79 ? -12.587 1.506 5.093 1.00 97.69 79 GLN A O 1
ATOM 616 N N . ALA A 1 80 ? -11.056 2.519 3.810 1.00 97.69 80 ALA A N 1
ATOM 617 C CA . ALA A 1 80 ? -9.991 2.504 4.815 1.00 97.69 80 ALA A CA 1
ATOM 618 C C . ALA A 1 80 ? -10.409 3.269 6.082 1.00 97.69 80 ALA A C 1
ATOM 620 O O . ALA A 1 80 ? -10.276 2.768 7.199 1.00 97.69 80 ALA A O 1
ATOM 621 N N . ARG A 1 81 ? -11.023 4.453 5.925 1.00 96.69 81 ARG A N 1
ATOM 622 C CA . ARG A 1 81 ? -11.549 5.240 7.056 1.00 96.69 81 ARG A CA 1
ATOM 623 C C . ARG A 1 81 ? -12.684 4.541 7.796 1.00 96.69 81 ARG A C 1
ATOM 625 O O . ARG A 1 81 ? -12.705 4.559 9.023 1.00 96.69 81 ARG A O 1
ATOM 632 N N . LYS A 1 82 ? -13.629 3.944 7.066 1.00 98.00 82 LYS A N 1
ATOM 633 C CA . LYS A 1 82 ? -14.792 3.257 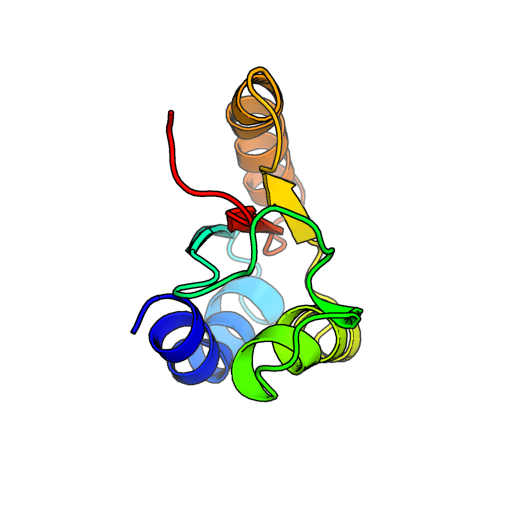7.642 1.00 98.00 82 LYS A CA 1
ATOM 634 C C . LYS A 1 82 ? -14.398 1.965 8.356 1.00 98.00 82 LYS A C 1
ATOM 636 O O . LYS A 1 82 ? -14.896 1.699 9.444 1.00 98.00 82 LYS A O 1
ATOM 641 N N . SER A 1 83 ? -13.527 1.173 7.736 1.00 97.06 83 SER A N 1
ATOM 642 C CA . SER A 1 83 ? -13.036 -0.099 8.278 1.00 97.06 83 SER A CA 1
ATOM 643 C C . SER A 1 83 ? -11.971 0.080 9.353 1.00 97.06 83 SER A C 1
ATOM 645 O O . SER A 1 83 ? -11.720 -0.865 10.096 1.00 97.06 83 SER A O 1
ATOM 647 N N . LYS A 1 84 ? -11.365 1.275 9.441 1.00 97.69 84 LYS A N 1
ATOM 648 C CA . LYS A 1 84 ? -10.224 1.566 10.312 1.00 97.69 84 LYS A CA 1
ATOM 649 C C . LYS A 1 84 ? -9.034 0.631 10.066 1.00 97.69 84 LYS A C 1
ATOM 651 O O . LYS A 1 84 ? -8.336 0.225 10.993 1.00 97.69 84 LYS A O 1
ATOM 656 N N . ARG A 1 85 ? -8.823 0.267 8.803 1.00 97.19 85 ARG A N 1
ATOM 657 C CA . ARG A 1 85 ? -7.727 -0.597 8.357 1.00 97.19 85 ARG A CA 1
ATOM 658 C C . ARG A 1 85 ? -6.870 0.128 7.324 1.00 97.19 85 ARG A C 1
ATOM 660 O O . ARG A 1 85 ? -7.390 0.993 6.614 1.00 97.19 85 ARG A O 1
ATOM 667 N N . PRO A 1 86 ? -5.568 -0.193 7.239 1.00 98.06 86 PRO A N 1
ATOM 668 C CA . PRO A 1 86 ? -4.728 0.326 6.177 1.00 98.06 86 PRO A CA 1
ATOM 669 C C . PRO A 1 86 ? -5.093 -0.297 4.827 1.00 98.06 86 PRO A C 1
ATOM 671 O O . PRO A 1 86 ? -5.347 -1.496 4.735 1.00 98.06 86 PRO A O 1
ATOM 674 N N . PHE A 1 87 ? -5.030 0.521 3.782 1.00 98.38 87 PHE A N 1
ATOM 675 C CA . PHE A 1 87 ? -5.090 0.106 2.388 1.00 98.38 87 PHE A CA 1
ATOM 676 C C . PHE A 1 87 ? -3.950 0.766 1.607 1.00 98.38 87 PHE A C 1
ATOM 678 O O . PHE A 1 87 ? -3.694 1.965 1.771 1.00 98.38 87 PHE A O 1
ATOM 685 N N . ILE A 1 88 ? -3.261 0.004 0.757 1.00 98.25 88 ILE A N 1
ATOM 686 C CA . ILE A 1 88 ? -2.111 0.500 -0.008 1.00 98.25 88 ILE A CA 1
ATOM 687 C C . ILE A 1 88 ? -2.316 0.289 -1.505 1.00 98.25 88 ILE A C 1
ATOM 689 O O . ILE A 1 88 ? -2.441 -0.829 -1.991 1.00 98.25 88 ILE A O 1
ATOM 693 N N . PHE A 1 89 ? -2.270 1.376 -2.266 1.00 97.88 89 PHE A N 1
ATOM 694 C CA . PHE A 1 89 ? -2.135 1.308 -3.713 1.00 97.88 89 PHE A CA 1
ATOM 695 C C . PHE A 1 89 ? -0.666 1.214 -4.123 1.00 97.88 89 PHE A C 1
ATOM 697 O O . PHE A 1 89 ? 0.161 2.006 -3.670 1.00 97.88 89 PHE A O 1
ATOM 704 N N . LEU A 1 90 ? -0.354 0.295 -5.033 1.00 96.81 90 LEU A N 1
ATOM 705 C CA . LEU A 1 90 ? 0.962 0.142 -5.646 1.00 96.81 90 LEU A CA 1
ATOM 706 C C . LEU A 1 90 ? 0.929 0.677 -7.078 1.00 96.81 90 LEU A C 1
ATOM 708 O O . LEU A 1 90 ? 0.274 0.099 -7.941 1.00 96.81 90 LEU A O 1
ATOM 712 N N . VAL A 1 91 ? 1.644 1.766 -7.350 1.00 94.44 91 VAL A N 1
ATOM 713 C CA . VAL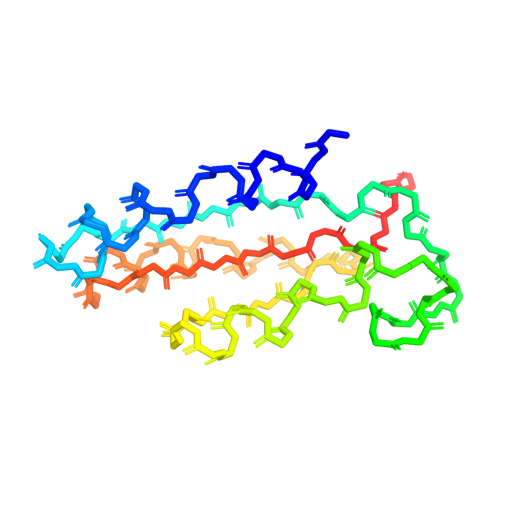 A 1 91 ? 1.779 2.303 -8.711 1.00 94.44 91 VAL A CA 1
ATOM 714 C C . VAL A 1 91 ? 2.827 1.477 -9.447 1.00 94.44 91 VAL A C 1
ATOM 716 O O . VAL A 1 91 ? 4.015 1.537 -9.113 1.00 94.44 91 VAL A O 1
ATOM 719 N N . THR A 1 92 ? 2.389 0.682 -10.424 1.00 92.50 92 THR A N 1
ATOM 720 C CA . THR A 1 92 ? 3.247 -0.303 -11.109 1.00 92.50 92 THR A CA 1
ATOM 721 C C . THR A 1 92 ? 3.730 0.159 -12.480 1.00 92.50 92 THR A C 1
ATOM 723 O O . THR A 1 92 ? 4.535 -0.529 -13.098 1.00 92.50 92 THR A O 1
ATOM 726 N N . ARG A 1 93 ? 3.256 1.303 -12.978 1.00 84.06 93 ARG A N 1
ATOM 727 C CA . ARG A 1 93 ? 3.707 1.886 -14.246 1.00 84.06 93 ARG A CA 1
ATOM 728 C C . ARG A 1 93 ? 3.990 3.371 -14.100 1.00 84.06 93 ARG A C 1
ATOM 730 O O . ARG A 1 93 ? 3.395 4.053 -13.269 1.00 84.06 93 ARG A O 1
ATOM 737 N N . SER A 1 94 ? 4.913 3.861 -14.919 1.00 70.31 94 SER A N 1
ATOM 738 C CA . SER A 1 94 ? 5.105 5.299 -15.090 1.00 70.31 94 SER A CA 1
ATOM 739 C C . SER A 1 94 ? 3.848 5.911 -15.727 1.00 70.31 94 SER A C 1
ATOM 741 O O . SER A 1 94 ? 3.251 5.258 -16.584 1.00 70.31 94 SER A O 1
ATOM 743 N N . PRO A 1 95 ? 3.452 7.140 -15.348 1.00 61.19 95 PRO A N 1
ATOM 744 C CA . PRO A 1 95 ? 2.438 7.885 -16.086 1.00 61.19 95 PRO A CA 1
ATOM 745 C C . PRO A 1 95 ? 2.918 8.0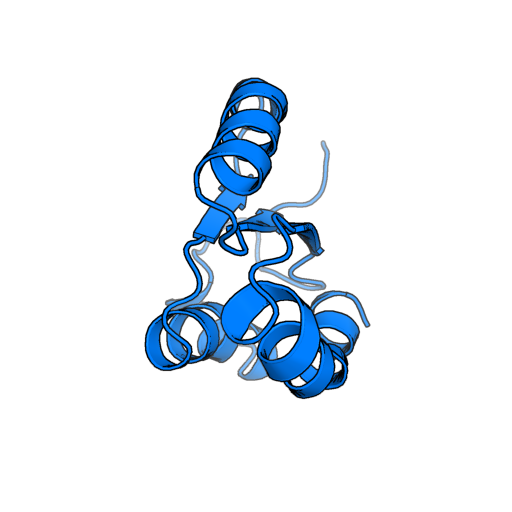95 -17.529 1.00 61.19 95 PRO A C 1
ATOM 747 O O . PRO A 1 95 ? 4.065 8.503 -17.723 1.00 61.19 95 PRO A O 1
ATOM 750 N N . GLU A 1 96 ? 2.063 7.786 -18.505 1.00 57.69 96 GLU A N 1
ATOM 751 C CA . GLU A 1 96 ? 2.235 8.213 -19.903 1.00 57.69 96 GLU A CA 1
ATOM 752 C C . GLU A 1 96 ? 1.906 9.700 -20.071 1.00 57.69 96 GLU A C 1
ATOM 754 O O . GLU A 1 96 ? 0.897 10.155 -19.475 1.00 57.69 96 GLU A O 1
#

pLDDT: mean 93.76, std 7.56, range [57.69, 98.38]

Radius of gyration: 13.14 Å; Cα contacts (8 Å, |Δi|>4): 143; chains: 1; bounding box: 29×19×37 Å

Solvent-accessible surface area (backbone atoms only — not comparable to full-atom values): 5352 Å² total; per-residue (Å²): 103,47,50,54,53,52,63,73,38,43,68,54,43,47,52,45,16,63,71,62,45,33,40,36,63,48,78,36,40,42,72,86,51,52,84,91,55,53,56,78,70,42,91,47,64,82,49,33,47,48,62,60,50,33,57,74,70,70,40,49,69,47,73,36,68,55,93,69,47,70,73,49,49,67,57,48,42,52,46,13,50,73,69,23,33,43,34,37,36,36,32,45,44,81,88,130

Mean predicted aligned error: 3.0 Å

Foldseek 3Di:
DQLVVVVVCVVVCCVCQVVVLALAEEETEPPPADLVDDQCPGPDPSSNCSVVVCVVSVEAEDEDNDPPPVVCRVVSSVVSRVRSHYYYYYHRDDDD

Nearest PDB structures (foldseek):
  9iz4-assembly3_K  TM=7.638E-01  e=3.341E-03  Bacillus spizizenii ATCC 6633 = JCM 2499
  2ez4-assembly1_A  TM=5.155E-01  e=2.782E-01  Lactiplantibacillus plantarum
  4c7v-assembly1_A  TM=4.988E-01  e=7.010E-01  Ligilactobacillus salivarius UCC118
  2j0u-assembly1_A  TM=4.900E-01  e=2.994E+00  Homo sapiens
  4q7l-assembly3_C  TM=3.052E-01  e=2.153E+00  Thermotoga maritima MSB8

Sequence (96 aa):
MQHTGLMDSLNCIRGVAMEYEFGLCAIVGLQGMEPDRLPPESDKYGVRIVEPVLDAMGIEHARLTLRGDEERIPEAFQQARKSKRPFIFLVTRSPE

Secondary structure (DSSP, 8-state):
-HHHHHHHHHHHHIIIIIIS----EEEEE-TT--TTS-GGG-S-HHHHTHHHHHHHHT-EEEEE-STTGGGGHHHHHHHHHHHT--EEEEE-S---